Protein AF-A0A969J730-F1 (afdb_monomer)

Foldseek 3Di:
DPPPPDDPAALLPNVLPVLLVCVVVVDAAEAALQNHDHPDPVSSVVSVVVSVVSPHHYDHPVRVLCVVVVDCVPVVCNVVSLVCCLPPVVVSNVVSQCCCCPVVVHDGDDPPPPPPDDD

Radius of gyration: 18.22 Å; Cα contacts (8 Å, |Δi|>4): 116; chains: 1; bounding box: 42×43×39 Å

Mean predicted aligned error: 8.62 Å

Sequence (119 aa):
MVNPAKLNCWTEVCLTFPALQALDAGYEVYMVVDASGGTSQVAHDAAIQRMIQAGAVPVTWQQVLLEYQRDWAHKETYEPVMDLVKQHSGTYGIGAEYAHTMIHGQPPYHKKARELSLT

Secondary structure (DSSP, 8-state):
----SS---BIIIIIHHHHHHHHHTT---EEEGGG-B-SSHHHHHHHHHHHHHTTPEEE-HHHHHHHHH--TT-HHHHHHHHHHHHHHSTHHHHHHHHIIIIIS-PPP-----------

pLDDT: mean 82.04, std 16.52, range [33.06, 96.75]

Nearest PDB structures (foldseek):
  4wgf-assembly1_B  TM=9.259E-01  e=5.387E-05  Pseudomonas aeruginosa PAO1
  1yac-assembly1_A  TM=9.372E-01  e=8.675E-05  Escherichia coli
  2b34-assembly1_A  TM=9.384E-01  e=1.217E-02  Caenorhabditis elegans
  3r2j-assembly2_C  TM=9.150E-01  e=1.960E-02  Leishmania infantum
  3pl1-assembly1_A  TM=9.527E-01  e=1.039E-01  Mycobacterium tuberculosis H37Rv

Structure (mmCIF, N/CA/C/O backbone):
data_AF-A0A969J730-F1
#
_entry.id   AF-A0A969J730-F1
#
loop_
_atom_site.group_PDB
_atom_site.id
_atom_site.type_symbol
_atom_site.label_atom_id
_atom_site.label_alt_id
_atom_site.label_comp_id
_atom_site.label_asym_id
_atom_site.label_entity_id
_atom_site.label_seq_id
_atom_site.pdbx_PDB_ins_code
_a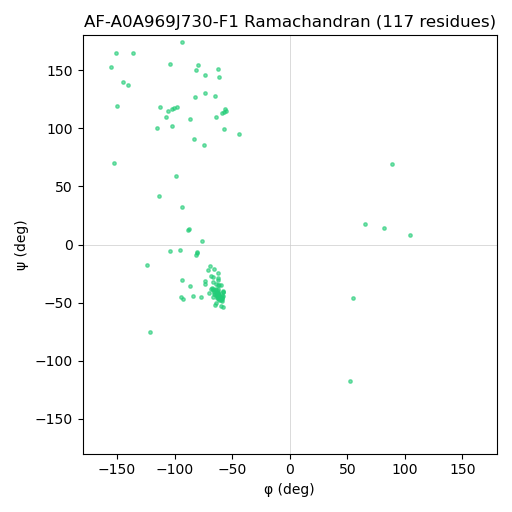tom_site.Cartn_x
_atom_site.Cartn_y
_atom_site.Cartn_z
_atom_site.occupancy
_atom_site.B_iso_or_equiv
_atom_site.auth_seq_id
_atom_site.auth_comp_id
_atom_site.auth_asym_id
_atom_site.auth_atom_id
_atom_site.pdbx_PDB_model_num
ATOM 1 N N . MET A 1 1 ? 6.002 15.070 10.600 1.00 33.06 1 MET A N 1
ATOM 2 C CA . MET A 1 1 ? 5.038 16.005 9.983 1.00 33.06 1 MET A CA 1
ATOM 3 C C . MET A 1 1 ? 4.259 15.227 8.938 1.00 33.06 1 MET A C 1
ATOM 5 O O . MET A 1 1 ? 4.810 14.940 7.886 1.00 33.06 1 MET A O 1
ATOM 9 N N . VAL A 1 2 ? 3.033 14.811 9.266 1.00 44.91 2 VAL A N 1
ATOM 10 C CA . VAL A 1 2 ? 2.080 14.260 8.287 1.00 44.91 2 VAL A CA 1
ATOM 11 C C . VAL A 1 2 ? 1.751 15.394 7.318 1.00 44.91 2 VAL A C 1
ATOM 13 O O . VAL A 1 2 ? 1.434 16.484 7.788 1.00 44.91 2 VAL A O 1
ATOM 16 N N . ASN A 1 3 ? 1.883 15.191 6.006 1.00 41.78 3 ASN A N 1
ATOM 17 C CA . ASN A 1 3 ? 1.442 16.174 5.014 1.00 41.78 3 ASN A CA 1
ATOM 18 C C . ASN A 1 3 ? -0.050 15.916 4.707 1.00 41.78 3 ASN A C 1
ATOM 20 O O . ASN A 1 3 ? -0.358 14.908 4.078 1.00 41.78 3 ASN A O 1
ATOM 24 N N . PRO A 1 4 ? -0.980 16.775 5.166 1.00 42.75 4 PRO A N 1
ATOM 25 C CA . PRO A 1 4 ? -2.417 16.493 5.206 1.00 42.75 4 PRO A CA 1
ATOM 26 C C . PRO A 1 4 ? -3.173 16.864 3.915 1.00 42.75 4 PRO A C 1
ATOM 28 O O . PRO A 1 4 ? -4.401 16.923 3.910 1.00 42.75 4 PRO A O 1
ATOM 31 N N . ALA A 1 5 ? -2.483 17.150 2.810 1.00 40.72 5 ALA A N 1
ATOM 32 C CA . ALA A 1 5 ? -3.129 17.624 1.592 1.00 40.72 5 ALA A CA 1
ATOM 33 C C . ALA A 1 5 ? -3.265 16.510 0.539 1.00 40.72 5 ALA A C 1
ATOM 35 O O . ALA A 1 5 ? -2.337 16.258 -0.225 1.00 40.72 5 ALA A O 1
ATOM 36 N N . LYS A 1 6 ? -4.488 15.968 0.436 1.00 49.12 6 LYS A N 1
ATOM 37 C CA . LYS A 1 6 ? -5.047 15.164 -0.675 1.00 49.12 6 LYS A CA 1
ATOM 38 C C . LYS A 1 6 ? -4.833 13.648 -0.629 1.00 49.12 6 LYS A C 1
ATOM 40 O O . LYS A 1 6 ? -4.249 13.074 -1.542 1.00 49.12 6 LYS A O 1
ATOM 45 N N . LEU A 1 7 ? -5.494 12.994 0.326 1.00 47.81 7 LEU A N 1
ATOM 46 C CA . LEU A 1 7 ? -6.215 11.763 0.002 1.00 47.81 7 LEU A CA 1
ATOM 47 C C . LEU A 1 7 ? -7.426 11.577 0.927 1.00 47.81 7 LEU A C 1
ATOM 49 O O . LEU A 1 7 ? -7.303 11.535 2.145 1.00 47.81 7 LEU A O 1
ATOM 53 N N . ASN A 1 8 ? -8.619 11.528 0.342 1.00 50.03 8 ASN A N 1
ATOM 54 C CA . ASN A 1 8 ? -9.879 11.826 1.032 1.00 50.03 8 ASN A CA 1
ATOM 55 C C . ASN A 1 8 ? -10.564 10.571 1.611 1.00 50.03 8 ASN A C 1
ATOM 57 O O . ASN A 1 8 ? -11.790 10.495 1.627 1.00 50.03 8 ASN A O 1
ATOM 61 N N . CYS A 1 9 ? -9.797 9.567 2.039 1.00 61.19 9 CYS A N 1
ATOM 62 C CA . CYS A 1 9 ? -10.341 8.333 2.602 1.00 61.19 9 CYS A CA 1
ATOM 63 C C . CYS A 1 9 ? -9.937 8.219 4.070 1.00 61.19 9 CYS A C 1
ATOM 65 O O . CYS A 1 9 ? -8.809 7.826 4.364 1.00 61.19 9 CYS A O 1
ATOM 67 N N . TRP A 1 10 ? -10.857 8.565 4.979 1.00 79.62 10 TRP A N 1
ATOM 68 C CA . TRP A 1 10 ? -10.675 8.331 6.412 1.00 79.62 10 TRP A CA 1
ATOM 69 C C . TRP A 1 10 ? -10.481 6.840 6.656 1.00 79.62 10 TRP A C 1
ATOM 71 O O . TRP A 1 10 ? -11.397 6.042 6.445 1.00 79.62 10 TRP A O 1
ATOM 81 N N . THR A 1 11 ? -9.280 6.467 7.086 1.00 83.56 11 THR A N 1
ATOM 82 C CA . THR A 1 11 ? -8.877 5.066 7.264 1.00 83.56 11 THR A CA 1
ATOM 83 C C . THR A 1 11 ? -9.811 4.341 8.236 1.00 83.56 11 THR A C 1
ATOM 85 O O . THR A 1 11 ? -10.258 3.227 7.978 1.00 83.56 11 THR A O 1
ATOM 88 N N . GLU A 1 12 ? -10.205 5.016 9.309 1.00 84.25 12 GLU A N 1
ATOM 89 C CA . GLU A 1 12 ? -11.106 4.530 10.353 1.00 84.25 12 GLU A CA 1
ATOM 90 C C . GLU A 1 12 ? -12.567 4.338 9.918 1.00 84.25 12 GLU A C 1
ATOM 92 O O . GLU A 1 12 ? -13.302 3.612 10.585 1.00 84.25 12 GLU A O 1
ATOM 97 N N . VAL A 1 13 ? -12.994 4.955 8.810 1.00 86.94 13 VAL A N 1
ATOM 98 C CA . VAL A 1 13 ? -14.386 4.909 8.328 1.00 86.94 13 VAL A CA 1
ATOM 99 C C . VAL A 1 13 ? -14.433 4.329 6.919 1.00 86.94 13 VAL A C 1
ATOM 101 O O . VAL A 1 13 ? -14.805 3.172 6.727 1.00 86.94 13 VAL A O 1
ATOM 104 N N . CYS A 1 14 ? -14.026 5.124 5.930 1.00 89.19 14 CYS A N 1
ATOM 105 C CA . CYS A 1 14 ? -14.193 4.827 4.512 1.00 89.19 14 CYS A CA 1
ATOM 106 C C . CYS A 1 14 ? -13.285 3.697 4.019 1.00 89.19 14 CYS A C 1
ATOM 108 O O . CYS A 1 14 ? -13.611 3.092 3.006 1.00 89.19 14 CYS A O 1
ATOM 110 N N . LEU A 1 15 ? -12.179 3.399 4.709 1.00 88.31 15 LEU A N 1
ATOM 111 C CA . LEU A 1 15 ? -11.340 2.240 4.387 1.00 88.31 15 LEU A CA 1
ATOM 112 C C . LEU A 1 15 ? -11.751 1.011 5.205 1.00 88.31 15 LEU A C 1
ATOM 114 O O . LEU A 1 15 ? -11.954 -0.064 4.648 1.00 88.31 15 LEU A O 1
ATOM 118 N N . THR A 1 16 ? -11.935 1.184 6.517 1.00 91.69 16 THR A N 1
ATOM 119 C CA . THR A 1 16 ? -12.226 0.074 7.437 1.00 91.69 16 THR A CA 1
ATOM 120 C C . THR A 1 16 ? -13.553 -0.613 7.136 1.00 91.69 16 THR A C 1
ATOM 122 O O . THR A 1 16 ? -13.615 -1.838 7.120 1.00 91.69 16 THR A O 1
ATOM 125 N N . PHE A 1 17 ? -14.633 0.136 6.903 1.00 92.44 17 PHE A N 1
ATOM 126 C CA . PHE A 1 17 ? -15.954 -0.470 6.717 1.00 92.44 17 PHE A CA 1
ATOM 127 C C . PHE A 1 17 ? -16.053 -1.347 5.461 1.00 92.44 17 PHE A C 1
ATOM 129 O O . PHE A 1 17 ? -16.433 -2.510 5.612 1.00 92.44 17 PHE A O 1
ATOM 136 N N . PRO A 1 18 ? -15.675 -0.876 4.254 1.00 93.00 18 PRO A N 1
ATOM 137 C CA . PRO A 1 18 ? -15.707 -1.740 3.079 1.00 93.00 18 PRO A CA 1
ATOM 138 C C . PRO A 1 18 ? -14.682 -2.876 3.159 1.00 93.00 18 PRO A C 1
ATOM 140 O O . PRO A 1 18 ? -14.981 -3.966 2.685 1.00 93.00 18 PRO A O 1
ATOM 143 N N . ALA A 1 19 ? -13.518 -2.674 3.790 1.00 93.25 19 ALA A N 1
ATOM 144 C CA . ALA A 1 19 ? -12.536 -3.744 3.979 1.00 93.25 19 ALA A CA 1
ATOM 145 C C . ALA A 1 19 ? -13.106 -4.901 4.813 1.00 93.25 19 ALA A C 1
ATOM 147 O O . ALA A 1 19 ? -13.006 -6.057 4.413 1.00 93.25 19 ALA A O 1
ATOM 148 N N . LEU A 1 20 ? -13.760 -4.598 5.938 1.00 94.38 20 LEU A N 1
ATOM 149 C CA . LEU A 1 20 ? -14.384 -5.621 6.781 1.00 94.38 20 LEU A CA 1
ATOM 150 C C . LEU A 1 20 ? -15.535 -6.338 6.064 1.00 94.38 20 LEU A C 1
ATOM 152 O O . LEU A 1 20 ? -15.661 -7.551 6.185 1.00 94.38 20 LEU A O 1
ATOM 156 N N . GLN A 1 21 ? -16.348 -5.610 5.295 1.00 95.38 21 GLN A N 1
ATOM 157 C CA . GLN A 1 21 ? -17.423 -6.215 4.502 1.00 95.38 21 GLN A CA 1
ATOM 158 C C . GLN A 1 21 ? -16.889 -7.110 3.378 1.00 95.38 21 GLN A C 1
ATOM 160 O O . GLN A 1 21 ? -17.451 -8.170 3.121 1.00 95.38 21 GLN A O 1
ATOM 165 N N . ALA A 1 22 ? -1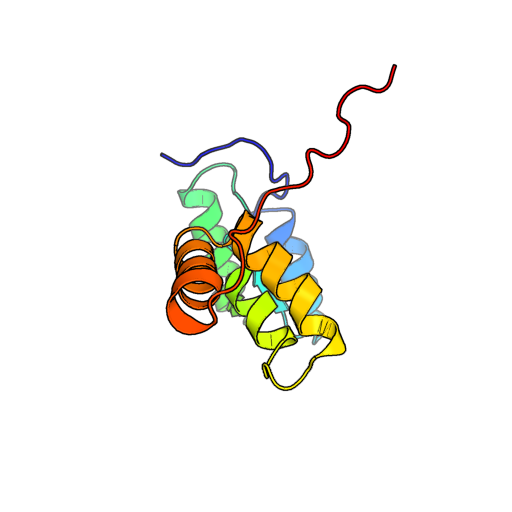5.805 -6.708 2.713 1.00 95.19 22 ALA A N 1
ATOM 166 C CA . ALA A 1 22 ? -15.172 -7.511 1.672 1.00 95.19 22 ALA A CA 1
ATOM 167 C C . ALA A 1 22 ? -14.562 -8.800 2.247 1.00 95.19 22 ALA A C 1
ATOM 169 O O . ALA A 1 22 ? -14.742 -9.864 1.657 1.00 95.19 22 ALA A O 1
ATOM 170 N N . LEU A 1 23 ? -13.921 -8.722 3.418 1.00 95.94 23 LEU A N 1
ATOM 171 C CA . LEU A 1 23 ? -13.427 -9.899 4.139 1.00 95.94 23 LEU A CA 1
ATOM 172 C C . LEU A 1 23 ? -14.567 -10.859 4.513 1.00 95.94 23 LEU A C 1
ATOM 174 O O . LEU A 1 23 ? -14.446 -12.060 4.287 1.00 95.94 23 LEU A O 1
ATOM 178 N N . ASP A 1 24 ? -15.688 -10.342 5.025 1.00 95.62 24 ASP A N 1
ATOM 179 C CA . ASP A 1 24 ? -16.871 -11.152 5.366 1.00 95.62 24 ASP A CA 1
ATOM 180 C C . ASP A 1 24 ? -17.498 -11.818 4.127 1.00 95.62 24 ASP A C 1
ATOM 182 O O . ASP A 1 24 ? -17.942 -12.963 4.169 1.00 95.62 24 ASP A O 1
ATOM 186 N N . ALA A 1 25 ? -17.446 -11.142 2.976 1.00 96.38 25 ALA A N 1
ATOM 187 C CA . ALA A 1 25 ? -17.853 -11.696 1.687 1.00 96.38 25 ALA A CA 1
ATOM 188 C C . ALA A 1 25 ? -16.832 -12.686 1.075 1.00 96.38 25 ALA A C 1
ATOM 190 O O . ALA A 1 25 ? -17.056 -13.180 -0.032 1.00 96.38 25 ALA A O 1
ATOM 191 N N . GLY A 1 26 ? -15.733 -12.994 1.773 1.00 95.25 26 GLY A N 1
ATOM 192 C CA . GLY A 1 26 ? -14.727 -13.974 1.354 1.00 95.25 26 GLY A CA 1
ATOM 193 C C . GLY A 1 26 ? -13.690 -13.452 0.357 1.00 95.25 26 GLY A C 1
ATOM 194 O O . GLY A 1 26 ? -12.988 -14.254 -0.257 1.00 95.25 26 GLY A O 1
ATOM 195 N N . TYR A 1 27 ? -13.585 -12.133 0.174 1.00 96.75 27 TYR A N 1
ATOM 196 C CA . TYR A 1 27 ? -12.527 -11.535 -0.637 1.00 96.75 27 TYR A CA 1
ATOM 197 C C . TYR A 1 27 ? -11.230 -11.402 0.154 1.00 96.75 27 TYR A C 1
ATOM 199 O O . TYR A 1 27 ? -11.220 -11.163 1.360 1.00 96.75 27 TYR A O 1
ATOM 207 N N . GLU A 1 28 ? -10.118 -11.473 -0.567 1.00 95.19 28 GLU A N 1
ATOM 208 C CA . GLU A 1 28 ? -8.816 -11.102 -0.035 1.00 95.19 28 GLU A CA 1
ATOM 209 C C . GLU A 1 28 ? -8.635 -9.583 -0.129 1.00 95.19 28 GLU A C 1
ATOM 211 O O . GLU A 1 28 ? -8.815 -8.986 -1.193 1.00 95.19 28 GLU A O 1
ATOM 216 N N . VAL A 1 29 ? -8.302 -8.946 0.994 1.00 95.56 29 VAL A N 1
ATOM 217 C CA . VAL A 1 29 ? -8.213 -7.486 1.078 1.00 95.56 29 VAL A CA 1
ATOM 218 C C . VAL A 1 29 ? -6.773 -7.051 1.300 1.00 95.56 29 VAL A C 1
ATOM 220 O O . VAL A 1 29 ? -6.178 -7.323 2.342 1.00 95.56 29 VAL A O 1
ATOM 223 N N . TYR A 1 30 ? -6.261 -6.292 0.334 1.00 94.25 30 TYR A N 1
ATOM 224 C CA . TYR A 1 30 ? -4.968 -5.621 0.392 1.00 94.25 30 TYR A CA 1
ATOM 225 C C . TYR A 1 30 ? -5.187 -4.122 0.603 1.00 94.25 30 TYR A C 1
ATOM 227 O O . TYR A 1 30 ? -5.757 -3.440 -0.250 1.00 94.25 30 TYR A O 1
ATOM 235 N N . MET A 1 31 ? -4.757 -3.598 1.751 1.00 91.88 31 MET A N 1
ATOM 236 C CA . MET A 1 31 ? -4.955 -2.191 2.114 1.00 91.88 31 MET A CA 1
ATOM 237 C C . MET A 1 31 ? -3.704 -1.363 1.815 1.00 91.88 31 MET A C 1
ATOM 239 O O . MET A 1 31 ? -2.643 -1.602 2.386 1.00 91.88 31 MET A O 1
ATOM 243 N N . VAL A 1 32 ? -3.837 -0.370 0.931 1.00 91.38 32 VAL A N 1
ATOM 244 C CA . VAL A 1 32 ? -2.737 0.515 0.519 1.00 91.38 32 VAL A CA 1
ATOM 245 C C . VAL A 1 32 ? -2.570 1.644 1.538 1.00 91.38 32 VAL A C 1
ATOM 247 O O . VAL A 1 32 ? -3.230 2.681 1.456 1.00 91.38 32 VAL A O 1
ATOM 250 N N . VAL A 1 33 ? -1.724 1.419 2.543 1.00 90.69 33 VAL A N 1
ATOM 251 C CA . VAL A 1 33 ? -1.679 2.253 3.758 1.00 90.69 33 VAL A CA 1
ATOM 252 C C . VAL A 1 33 ? -1.048 3.626 3.531 1.00 90.69 33 VAL A C 1
ATOM 254 O O . VAL A 1 33 ? -1.462 4.603 4.145 1.00 90.69 33 VAL A O 1
ATOM 257 N N . A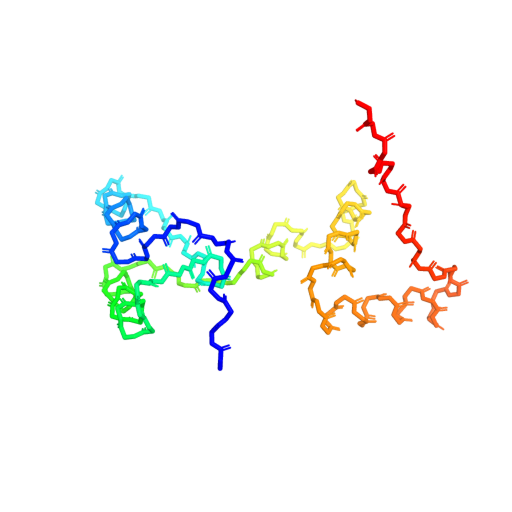SP A 1 34 ? -0.087 3.725 2.614 1.00 88.56 34 ASP A N 1
ATOM 258 C CA . ASP A 1 34 ? 0.582 4.975 2.231 1.00 88.56 34 ASP A CA 1
ATOM 259 C C . ASP A 1 34 ? -0.234 5.818 1.237 1.00 88.56 34 ASP A C 1
ATOM 261 O O . ASP A 1 34 ? 0.091 6.976 0.972 1.00 88.56 34 ASP A O 1
ATOM 265 N N . ALA A 1 35 ? -1.333 5.252 0.743 1.00 87.94 35 ALA A N 1
ATOM 266 C CA . ALA A 1 35 ? -2.375 5.932 -0.002 1.00 87.94 35 ALA A CA 1
ATOM 267 C C . ALA A 1 35 ? -3.679 5.944 0.809 1.00 87.94 35 ALA A C 1
ATOM 269 O O . ALA A 1 35 ? -4.753 5.686 0.272 1.00 87.94 35 ALA A O 1
ATOM 270 N N . SER A 1 36 ? -3.623 6.200 2.116 1.00 85.50 36 SER A N 1
ATOM 271 C CA . SER A 1 36 ? -4.796 6.448 2.965 1.00 85.50 36 SER A CA 1
ATOM 272 C C . SER A 1 36 ? -4.399 7.268 4.192 1.00 85.50 36 SER A C 1
ATOM 274 O O . SER A 1 36 ? -3.251 7.230 4.620 1.00 85.50 36 SER A O 1
ATOM 276 N N . GLY A 1 37 ? -5.333 8.040 4.756 1.00 85.62 37 GLY A N 1
ATOM 277 C CA . GLY A 1 37 ? -5.053 8.902 5.907 1.00 85.62 37 GLY A CA 1
ATOM 278 C C . GLY A 1 37 ? -6.233 8.989 6.866 1.00 85.62 37 GLY A C 1
ATOM 279 O O . GLY A 1 37 ? -7.384 9.048 6.445 1.00 85.62 37 GLY A O 1
ATOM 280 N N . GLY A 1 38 ? -5.961 8.975 8.169 1.00 84.88 38 GLY A N 1
ATOM 281 C CA . GLY A 1 38 ? -6.994 9.139 9.193 1.00 84.88 38 GLY A CA 1
ATOM 282 C C . GLY A 1 38 ? -7.173 10.585 9.650 1.00 84.88 38 GLY A C 1
ATOM 283 O O . GLY A 1 38 ? -6.393 11.470 9.293 1.00 84.88 38 GLY A O 1
ATOM 284 N N . THR A 1 39 ? -8.178 10.826 10.495 1.00 87.06 39 THR A N 1
ATOM 285 C CA . THR A 1 39 ? -8.368 12.127 11.174 1.00 87.06 39 THR A CA 1
ATOM 286 C C . THR A 1 39 ? -7.201 12.490 12.099 1.00 87.06 39 THR A C 1
ATOM 288 O O . THR A 1 39 ? -6.949 13.662 12.372 1.00 87.06 39 THR A O 1
ATOM 291 N N . SER A 1 40 ? -6.467 11.483 12.569 1.00 88.12 40 SER A N 1
ATOM 292 C CA . SER A 1 40 ? -5.206 11.606 13.296 1.00 88.12 40 SER A CA 1
ATOM 293 C C . SER A 1 40 ? -4.336 10.374 13.036 1.00 88.12 40 SER A C 1
ATOM 295 O O . SER A 1 40 ? -4.840 9.346 12.582 1.00 88.12 40 SER A O 1
ATOM 297 N N . GLN A 1 41 ? -3.042 10.448 13.368 1.00 88.25 41 GLN A N 1
ATOM 298 C CA . GLN A 1 41 ? -2.146 9.289 13.266 1.00 88.25 41 GLN A CA 1
ATOM 299 C C . GLN A 1 41 ? -2.643 8.122 14.130 1.00 88.25 41 GLN A C 1
ATOM 301 O O . GLN A 1 41 ? -2.712 6.996 13.663 1.00 88.25 41 GLN A O 1
ATOM 306 N N . VAL A 1 42 ? -3.087 8.410 15.358 1.00 92.75 42 VAL A N 1
ATOM 307 C CA . VAL A 1 42 ? -3.617 7.389 16.274 1.00 92.75 42 VAL A CA 1
ATOM 308 C C . VAL A 1 42 ? -4.872 6.725 15.701 1.00 92.75 42 VAL A C 1
ATOM 310 O O . VAL A 1 42 ? -5.006 5.507 15.785 1.00 92.75 42 VAL A O 1
ATOM 313 N N . ALA A 1 43 ? -5.778 7.502 15.094 1.00 89.06 43 ALA A N 1
ATOM 314 C CA . ALA A 1 43 ? -6.980 6.960 14.459 1.00 89.06 43 ALA A CA 1
ATOM 315 C C . ALA A 1 43 ? -6.642 6.085 13.240 1.00 89.06 43 ALA A C 1
ATOM 317 O O . ALA A 1 43 ? -7.203 5.000 13.097 1.00 89.06 43 ALA A O 1
ATOM 318 N N . HIS A 1 44 ? -5.695 6.527 12.405 1.00 91.44 44 HIS A N 1
ATOM 319 C CA . HIS A 1 44 ? -5.194 5.752 11.271 1.00 91.44 44 HIS A CA 1
ATOM 320 C C . HIS A 1 44 ? -4.578 4.426 11.735 1.00 91.44 44 HIS A C 1
ATOM 322 O O . HIS A 1 44 ? -5.008 3.364 11.293 1.00 91.44 44 HIS A O 1
ATOM 328 N N . ASP A 1 45 ? -3.644 4.470 12.685 1.00 92.88 45 ASP A N 1
ATOM 329 C CA . ASP A 1 45 ? -2.933 3.286 13.170 1.00 92.88 45 ASP A CA 1
ATOM 330 C C . ASP A 1 45 ? -3.894 2.284 13.820 1.00 92.88 45 ASP A C 1
ATOM 332 O O . ASP A 1 45 ? -3.843 1.090 13.526 1.00 92.88 45 ASP A O 1
ATOM 336 N N . ALA A 1 46 ? -4.823 2.760 14.656 1.00 94.19 46 ALA A N 1
ATOM 337 C CA . ALA A 1 46 ? -5.829 1.907 15.286 1.00 94.19 46 ALA A CA 1
ATOM 338 C C . ALA A 1 46 ? -6.747 1.230 14.251 1.00 94.19 46 ALA A C 1
ATOM 340 O O . ALA A 1 46 ? -7.089 0.054 14.399 1.00 94.19 46 ALA A O 1
ATOM 341 N N . ALA A 1 47 ? -7.119 1.945 13.187 1.00 93.19 47 ALA A N 1
ATOM 342 C CA . ALA A 1 47 ? -7.919 1.404 12.094 1.00 93.19 47 ALA A CA 1
ATOM 343 C C . ALA A 1 47 ? -7.167 0.328 11.298 1.00 93.19 47 ALA A C 1
ATOM 345 O O . ALA A 1 47 ? -7.719 -0.745 11.047 1.00 93.19 47 ALA A O 1
ATOM 346 N N . ILE A 1 48 ? -5.894 0.574 10.965 1.00 94.12 48 ILE A N 1
ATOM 347 C CA . ILE A 1 48 ? -5.031 -0.417 10.311 1.00 94.12 48 ILE A CA 1
ATOM 348 C C . ILE A 1 48 ? -4.913 -1.674 11.177 1.00 94.12 48 ILE A C 1
ATOM 350 O O . ILE A 1 48 ? -5.159 -2.774 10.689 1.00 94.12 48 ILE A O 1
ATOM 354 N N . GLN A 1 49 ? -4.621 -1.531 12.474 1.00 96.06 49 GLN A N 1
ATOM 355 C CA . GLN A 1 49 ? -4.512 -2.672 13.392 1.00 96.06 49 GLN A CA 1
ATOM 356 C C . GLN A 1 49 ? -5.800 -3.501 13.450 1.00 96.06 49 GLN A C 1
ATOM 358 O O . GLN A 1 49 ? -5.747 -4.730 13.431 1.00 96.06 49 GLN A O 1
ATOM 363 N N . ARG A 1 50 ? -6.966 -2.847 13.461 1.00 95.06 50 ARG A N 1
ATOM 364 C CA . ARG A 1 50 ? -8.264 -3.532 13.421 1.00 95.06 50 ARG A CA 1
ATOM 365 C C . ARG A 1 50 ? -8.449 -4.348 12.139 1.00 95.06 50 ARG A C 1
ATOM 367 O O . ARG A 1 50 ? -8.934 -5.473 12.207 1.00 95.06 50 ARG A O 1
ATOM 374 N N . MET A 1 51 ? -8.081 -3.800 10.982 1.00 94.06 51 MET A N 1
ATOM 375 C CA . MET A 1 51 ? -8.181 -4.519 9.708 1.00 94.06 51 MET A CA 1
ATOM 376 C C . MET A 1 51 ? -7.197 -5.694 9.629 1.00 94.06 51 MET A C 1
ATOM 378 O O . MET A 1 51 ? -7.580 -6.760 9.152 1.00 94.06 51 MET A O 1
ATOM 382 N N . ILE A 1 52 ? -5.978 -5.547 10.164 1.00 96.25 52 ILE A N 1
ATOM 383 C CA . ILE A 1 52 ? -5.004 -6.650 10.274 1.00 96.25 52 ILE A CA 1
ATOM 384 C C . ILE A 1 52 ? -5.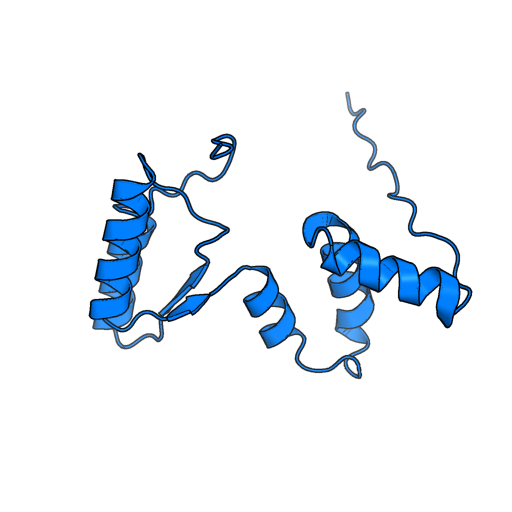589 -7.799 11.101 1.00 96.25 52 ILE A C 1
ATOM 386 O O . ILE A 1 52 ? -5.522 -8.953 10.690 1.00 96.25 52 ILE A O 1
ATOM 390 N N . GLN A 1 53 ? -6.205 -7.494 12.247 1.00 95.31 53 GLN A N 1
ATOM 391 C CA . GLN A 1 53 ? -6.836 -8.505 13.106 1.00 95.31 53 GLN A CA 1
ATOM 392 C C . GLN A 1 53 ? -7.992 -9.240 12.414 1.00 95.31 53 GLN A C 1
ATOM 394 O O . GLN A 1 53 ? -8.250 -10.398 12.729 1.00 95.31 53 GLN A O 1
ATOM 399 N N . ALA A 1 54 ? -8.669 -8.585 11.469 1.00 94.75 54 ALA A N 1
ATOM 400 C CA . ALA A 1 54 ? -9.711 -9.195 10.650 1.00 94.75 54 ALA A CA 1
ATOM 401 C C . ALA A 1 54 ? -9.162 -10.012 9.461 1.00 94.75 54 ALA A C 1
ATOM 403 O O . ALA A 1 54 ? -9.934 -10.713 8.813 1.00 94.75 54 ALA A O 1
ATOM 404 N N . GLY A 1 55 ? -7.854 -9.944 9.181 1.00 94.25 55 GLY A N 1
ATOM 405 C CA . GLY A 1 55 ? -7.191 -10.699 8.114 1.00 94.25 55 GLY A CA 1
ATOM 406 C C . GLY A 1 55 ? -6.826 -9.895 6.862 1.00 94.25 55 GLY A C 1
ATOM 407 O O . GLY A 1 55 ? -6.395 -10.492 5.880 1.00 94.25 55 GLY A O 1
ATOM 408 N N . ALA A 1 56 ? -6.965 -8.564 6.865 1.00 95.50 56 ALA A N 1
ATOM 409 C CA . ALA A 1 56 ? -6.487 -7.734 5.755 1.00 95.50 56 ALA A CA 1
ATOM 410 C C . ALA A 1 56 ? -4.954 -7.611 5.756 1.00 95.50 56 ALA A C 1
ATOM 412 O O . ALA A 1 56 ? -4.323 -7.507 6.812 1.00 95.50 56 ALA A O 1
ATOM 413 N N . VAL A 1 57 ? -4.358 -7.529 4.565 1.00 95.81 57 VAL A N 1
ATOM 414 C CA . VAL A 1 57 ? -2.905 -7.424 4.376 1.00 95.81 57 VAL A CA 1
ATOM 415 C C . VAL A 1 57 ? -2.509 -5.967 4.102 1.00 95.81 57 VAL A C 1
ATOM 417 O O . VAL A 1 57 ? -2.938 -5.400 3.093 1.00 95.81 57 VAL A O 1
ATOM 420 N N . PRO A 1 58 ? -1.700 -5.321 4.964 1.00 93.69 58 PRO A N 1
ATOM 421 C CA . PRO A 1 58 ? -1.191 -3.980 4.698 1.00 93.69 58 PRO A CA 1
ATOM 422 C C . PRO A 1 58 ? -0.103 -4.008 3.625 1.00 93.69 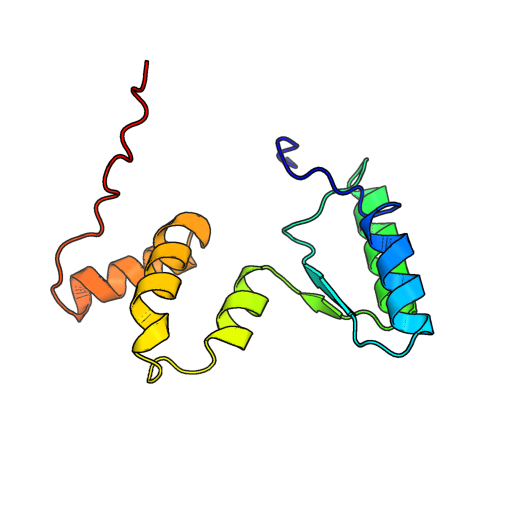58 PRO A C 1
ATOM 424 O O . PRO A 1 58 ? 0.861 -4.763 3.729 1.00 93.69 58 PRO A O 1
ATOM 427 N N . VAL A 1 59 ? -0.236 -3.139 2.625 1.00 95.00 59 VAL A N 1
ATOM 428 C CA . VAL A 1 59 ? 0.718 -2.968 1.523 1.00 95.00 59 VAL A CA 1
ATOM 429 C C . VAL A 1 59 ? 0.961 -1.488 1.236 1.00 95.00 59 VAL A C 1
ATOM 431 O O . VAL A 1 59 ? 0.211 -0.617 1.676 1.00 95.00 59 VAL A O 1
ATOM 434 N N . THR A 1 60 ? 2.018 -1.197 0.482 1.00 92.69 60 THR A N 1
ATOM 435 C CA . THR A 1 60 ? 2.313 0.147 -0.042 1.00 92.69 60 THR A CA 1
ATOM 436 C C . THR A 1 60 ? 1.976 0.229 -1.526 1.00 92.69 60 THR A C 1
ATOM 438 O O . THR A 1 60 ? 1.999 -0.791 -2.220 1.00 92.69 60 THR A O 1
ATOM 441 N N . TRP A 1 61 ? 1.699 1.424 -2.052 1.00 91.31 61 TRP A N 1
ATOM 442 C CA . TRP A 1 61 ? 1.368 1.580 -3.475 1.00 91.31 61 TRP A CA 1
ATOM 443 C C . TRP A 1 61 ? 2.518 1.098 -4.371 1.00 91.31 61 TRP A C 1
ATOM 445 O O . TRP A 1 61 ? 2.285 0.505 -5.425 1.00 91.31 61 TRP A O 1
ATOM 455 N N . GLN A 1 62 ? 3.764 1.301 -3.923 1.00 89.62 62 GLN A N 1
ATOM 456 C CA . GLN A 1 62 ? 4.957 0.850 -4.632 1.00 89.62 62 GLN A CA 1
ATOM 457 C C . GLN A 1 62 ? 5.029 -0.677 -4.695 1.00 89.62 62 GLN A C 1
ATOM 459 O O . GLN A 1 62 ? 5.368 -1.232 -5.739 1.00 89.62 62 GLN A O 1
ATOM 464 N N . GLN A 1 63 ? 4.713 -1.358 -3.592 1.00 90.69 63 GLN A N 1
ATOM 465 C CA . GLN A 1 63 ? 4.673 -2.815 -3.558 1.00 90.69 63 GLN A CA 1
ATOM 466 C C . GLN A 1 63 ? 3.605 -3.348 -4.516 1.00 90.69 63 GLN A C 1
ATOM 468 O O . GLN A 1 63 ? 3.914 -4.205 -5.337 1.00 90.69 63 GLN A O 1
ATOM 473 N N . VAL A 1 64 ? 2.398 -2.775 -4.494 1.00 92.12 64 VAL A N 1
ATOM 474 C CA . VAL A 1 64 ? 1.309 -3.154 -5.410 1.00 92.12 64 VAL A CA 1
ATOM 475 C C . VAL A 1 64 ? 1.723 -2.980 -6.875 1.00 92.12 64 VAL A C 1
ATOM 477 O O . VAL A 1 64 ? 1.502 -3.872 -7.691 1.00 92.12 64 VAL A O 1
ATOM 480 N N . LEU A 1 65 ? 2.375 -1.864 -7.220 1.00 91.62 65 LEU A N 1
ATOM 481 C CA . LEU A 1 65 ? 2.874 -1.630 -8.579 1.00 91.62 65 LEU A CA 1
ATOM 482 C C . LEU A 1 65 ? 3.856 -2.725 -9.027 1.00 91.62 65 LEU A C 1
ATOM 484 O O . LEU A 1 65 ? 3.767 -3.224 -10.149 1.00 91.62 65 LEU A O 1
ATOM 488 N N . LEU A 1 66 ? 4.791 -3.103 -8.155 1.00 89.88 66 LEU A N 1
ATOM 489 C CA . LEU A 1 66 ? 5.806 -4.109 -8.465 1.00 89.88 66 LEU A CA 1
ATOM 490 C C . LEU A 1 66 ? 5.229 -5.532 -8.496 1.00 89.88 66 LEU A C 1
ATOM 492 O O . LEU A 1 66 ? 5.650 -6.335 -9.326 1.00 89.88 66 LEU A O 1
ATOM 496 N N . GLU A 1 67 ? 4.233 -5.832 -7.661 1.00 91.56 67 GLU A N 1
ATOM 497 C CA . GLU A 1 67 ? 3.486 -7.095 -7.696 1.00 91.56 67 GLU A CA 1
ATOM 498 C C . GLU A 1 67 ? 2.645 -7.257 -8.967 1.00 91.56 67 GLU A C 1
ATOM 500 O O . GLU A 1 67 ? 2.424 -8.391 -9.404 1.00 91.56 67 GLU A O 1
ATOM 505 N N . TYR A 1 68 ? 2.207 -6.151 -9.580 1.00 89.31 68 TYR A N 1
ATOM 506 C CA . TYR A 1 68 ? 1.580 -6.168 -10.902 1.00 89.31 68 TYR A CA 1
ATOM 507 C C . TYR A 1 68 ? 2.597 -6.320 -12.031 1.00 89.31 68 TYR A C 1
ATOM 509 O O . TYR A 1 68 ? 2.377 -7.133 -12.927 1.00 89.31 68 TYR A O 1
ATOM 517 N N . GLN A 1 69 ? 3.712 -5.580 -11.997 1.00 88.75 69 GLN A N 1
ATOM 518 C CA . GLN A 1 69 ? 4.736 -5.686 -13.040 1.00 88.75 69 GLN A CA 1
ATOM 519 C C . GLN A 1 69 ? 5.364 -7.090 -13.070 1.00 88.75 69 GLN A C 1
ATOM 521 O O . GLN A 1 69 ? 5.510 -7.655 -14.156 1.00 88.75 69 GLN A O 1
ATOM 526 N N . ARG A 1 70 ? 5.691 -7.652 -11.892 1.00 88.06 70 ARG A N 1
ATOM 527 C CA . ARG A 1 70 ? 6.361 -8.946 -11.603 1.00 88.06 70 ARG A CA 1
ATOM 528 C C . ARG A 1 70 ? 7.717 -9.187 -12.261 1.00 88.06 70 ARG A C 1
ATOM 530 O O . ARG A 1 70 ? 8.634 -9.652 -11.593 1.00 88.06 70 ARG A O 1
ATOM 537 N N . ASP A 1 71 ? 7.837 -8.904 -13.550 1.00 88.44 71 ASP A N 1
ATOM 538 C CA . ASP A 1 71 ? 9.004 -9.156 -14.379 1.00 88.44 71 ASP A CA 1
ATOM 539 C C . ASP A 1 71 ? 9.238 -7.985 -15.349 1.00 88.44 71 ASP A C 1
ATOM 541 O O . ASP A 1 71 ? 8.317 -7.452 -15.970 1.00 88.44 71 ASP A O 1
ATOM 545 N N . TRP A 1 72 ? 10.498 -7.589 -15.504 1.00 82.94 72 TRP A N 1
ATOM 546 C CA . TRP A 1 72 ? 10.935 -6.558 -16.446 1.00 82.94 72 TRP A CA 1
ATOM 547 C C . TRP A 1 72 ? 11.080 -7.082 -17.881 1.00 82.94 72 TRP A C 1
ATOM 549 O O . TRP A 1 72 ? 11.269 -6.293 -18.806 1.00 82.94 72 TRP A O 1
ATOM 559 N N . ALA A 1 73 ? 10.939 -8.394 -18.090 1.00 85.25 73 ALA A N 1
ATOM 560 C CA . ALA A 1 73 ? 10.754 -8.987 -19.410 1.00 85.25 73 ALA A CA 1
ATOM 561 C C . ALA A 1 73 ? 9.411 -8.584 -20.055 1.00 85.25 73 ALA A C 1
ATOM 563 O O . ALA A 1 73 ? 9.289 -8.628 -21.282 1.00 85.25 73 ALA A O 1
ATOM 564 N N . HIS A 1 74 ? 8.420 -8.146 -19.266 1.00 85.50 74 HIS A N 1
ATOM 565 C CA . HIS A 1 74 ? 7.144 -7.629 -19.764 1.00 85.50 74 HIS A CA 1
ATOM 566 C C . HIS A 1 74 ? 7.308 -6.220 -20.350 1.00 85.50 74 HIS A C 1
ATOM 568 O O . HIS A 1 74 ? 7.105 -5.204 -19.683 1.00 85.50 74 HIS A O 1
ATOM 574 N N . LYS A 1 75 ? 7.688 -6.166 -21.629 1.00 86.19 75 LYS A N 1
ATOM 575 C CA . LYS A 1 75 ? 7.989 -4.911 -22.336 1.00 86.19 75 LYS A CA 1
ATOM 576 C C . LYS A 1 75 ? 6.767 -4.026 -22.574 1.00 86.19 75 LYS A C 1
ATOM 578 O O . LYS A 1 75 ? 6.920 -2.815 -22.643 1.00 86.19 75 LYS A O 1
ATOM 583 N N . GLU A 1 76 ? 5.574 -4.612 -22.667 1.00 87.06 76 GLU A N 1
ATOM 584 C CA . GLU A 1 76 ? 4.325 -3.877 -22.920 1.00 87.06 76 GLU A CA 1
ATOM 585 C C . GLU A 1 76 ? 3.995 -2.878 -21.802 1.00 87.06 76 GLU A C 1
ATOM 587 O O . GLU A 1 76 ? 3.491 -1.790 -22.066 1.00 87.06 76 GLU A O 1
ATOM 592 N N . THR A 1 77 ? 4.318 -3.222 -20.553 1.00 87.00 77 THR A N 1
ATOM 593 C CA . THR A 1 77 ? 4.060 -2.385 -19.372 1.00 87.00 77 THR A CA 1
ATOM 594 C C . THR A 1 77 ? 5.314 -1.689 -18.848 1.00 87.00 77 THR A C 1
ATOM 596 O O . THR A 1 77 ? 5.212 -0.841 -17.964 1.00 87.00 77 THR A O 1
ATOM 599 N N . TYR A 1 78 ? 6.488 -1.995 -19.410 1.00 84.69 78 TYR A N 1
ATOM 600 C CA . TYR A 1 78 ? 7.777 -1.483 -18.948 1.00 84.69 78 TYR A CA 1
ATOM 601 C C . TYR A 1 78 ? 7.842 0.048 -18.962 1.00 84.69 78 TYR A C 1
ATOM 603 O O . TYR A 1 78 ? 8.138 0.657 -17.936 1.00 84.69 78 TYR A O 1
ATOM 611 N N . GLU A 1 79 ? 7.546 0.673 -20.106 1.00 84.31 79 GLU A N 1
ATOM 612 C CA . GLU A 1 79 ? 7.624 2.133 -20.246 1.00 84.31 79 GLU A CA 1
ATOM 613 C C . GLU A 1 79 ? 6.612 2.855 -19.335 1.00 84.31 79 GLU A C 1
ATOM 615 O O . GLU A 1 79 ? 7.047 3.688 -18.534 1.00 84.31 79 GLU A O 1
ATOM 620 N N . PRO A 1 80 ? 5.305 2.501 -19.329 1.00 86.38 80 PRO A N 1
ATOM 621 C CA . PRO A 1 80 ? 4.342 3.124 -18.420 1.00 86.38 80 PRO A CA 1
ATOM 622 C C . PRO A 1 80 ? 4.698 2.983 -16.934 1.00 86.38 80 PRO A C 1
ATOM 624 O O . PRO A 1 80 ? 4.519 3.924 -16.159 1.00 86.38 80 PRO A O 1
ATOM 627 N N . VAL A 1 81 ? 5.207 1.818 -16.514 1.00 87.75 81 VAL A N 1
ATOM 628 C CA . VAL A 1 81 ? 5.595 1.578 -15.116 1.00 87.75 81 VAL A CA 1
ATOM 629 C C . VAL A 1 81 ? 6.840 2.380 -14.750 1.00 87.75 81 VAL A C 1
ATOM 631 O O . VAL A 1 81 ? 6.881 2.982 -13.676 1.00 87.75 81 VAL A O 1
ATOM 634 N N . MET A 1 82 ? 7.833 2.452 -15.637 1.00 86.88 82 MET A N 1
ATOM 635 C CA . MET A 1 82 ? 9.036 3.256 -15.413 1.00 86.88 82 MET A CA 1
ATOM 636 C C . MET A 1 82 ? 8.723 4.749 -15.324 1.00 86.88 82 MET A C 1
ATOM 638 O O . MET A 1 82 ? 9.279 5.437 -14.465 1.00 86.88 82 MET A O 1
ATOM 642 N N . ASP A 1 83 ? 7.789 5.246 -16.131 1.00 87.62 83 ASP A N 1
ATOM 643 C CA . ASP A 1 83 ? 7.338 6.636 -16.061 1.00 87.62 83 ASP A CA 1
ATOM 644 C C . ASP A 1 83 ? 6.662 6.962 -14.723 1.00 87.62 83 ASP A C 1
ATOM 646 O O . ASP A 1 83 ? 6.927 8.020 -14.141 1.00 87.62 83 ASP A O 1
ATOM 650 N N . LEU A 1 84 ? 5.825 6.057 -14.202 1.00 87.31 84 LEU A N 1
ATOM 651 C CA . LEU A 1 84 ? 5.228 6.194 -12.868 1.00 87.31 84 LEU A CA 1
ATOM 652 C C . LEU A 1 84 ? 6.300 6.180 -11.776 1.00 87.31 84 LEU A C 1
ATOM 654 O O . LEU A 1 84 ? 6.280 7.025 -10.876 1.00 87.31 84 LEU A O 1
ATOM 658 N N . VAL A 1 85 ? 7.260 5.258 -11.885 1.00 88.31 85 VAL A N 1
ATOM 659 C CA . VAL A 1 85 ? 8.336 5.093 -10.906 1.00 88.31 85 VAL A CA 1
ATOM 660 C C . VAL A 1 85 ? 9.198 6.347 -10.800 1.00 88.31 85 VAL A C 1
ATOM 662 O O . VAL A 1 85 ? 9.437 6.863 -9.706 1.00 88.31 85 VAL A O 1
ATOM 665 N N . LYS A 1 86 ? 9.617 6.891 -11.943 1.00 84.94 86 LYS A N 1
ATOM 666 C CA . LYS A 1 86 ? 10.427 8.113 -12.005 1.00 84.94 86 LYS A CA 1
ATOM 667 C C . LYS A 1 86 ? 9.693 9.329 -11.436 1.00 84.94 86 LYS A C 1
ATOM 669 O O . LYS A 1 86 ? 10.331 10.222 -10.886 1.00 84.94 86 LYS A O 1
ATOM 674 N N . GLN A 1 87 ? 8.365 9.376 -11.547 1.00 85.75 87 GLN A N 1
ATOM 675 C CA . GLN A 1 87 ? 7.563 10.517 -11.097 1.00 85.75 87 GLN A CA 1
ATOM 676 C C . GLN A 1 87 ? 7.166 10.461 -9.622 1.00 85.75 87 GLN A C 1
ATOM 678 O O . GLN A 1 87 ? 7.082 11.511 -8.982 1.00 85.75 87 GLN A O 1
ATOM 683 N N . HIS A 1 88 ? 6.887 9.270 -9.091 1.00 86.81 88 HIS A N 1
ATOM 684 C CA . HIS A 1 88 ? 6.188 9.133 -7.812 1.00 86.81 88 HIS A CA 1
ATOM 685 C C . HIS A 1 88 ? 6.940 8.303 -6.767 1.00 86.81 88 HIS A C 1
ATOM 687 O O . HIS A 1 88 ? 6.668 8.460 -5.579 1.00 86.81 88 HIS A O 1
ATOM 693 N N . SER A 1 89 ? 7.933 7.494 -7.152 1.00 85.81 89 SER A N 1
ATOM 694 C CA . SER A 1 89 ? 8.609 6.555 -6.237 1.00 85.81 89 SER A CA 1
ATOM 695 C C . SER A 1 89 ? 9.797 7.132 -5.465 1.00 85.81 89 SER A C 1
ATOM 697 O O . SER A 1 89 ? 10.585 6.376 -4.895 1.00 85.81 89 SER A O 1
ATOM 699 N N . GLY A 1 90 ? 9.974 8.456 -5.452 1.00 86.56 90 GLY A N 1
ATOM 700 C CA . GLY A 1 90 ? 11.030 9.125 -4.687 1.00 86.56 90 GLY A CA 1
ATOM 701 C C . GLY A 1 90 ? 12.425 8.554 -4.971 1.00 86.56 90 GLY A C 1
ATOM 702 O O . GLY A 1 90 ? 12.907 8.602 -6.102 1.00 86.56 90 GLY A O 1
ATOM 703 N N . THR A 1 91 ? 13.076 7.992 -3.949 1.00 84.88 91 THR A N 1
ATOM 704 C CA . THR A 1 91 ? 14.427 7.408 -4.055 1.00 84.88 91 THR A CA 1
ATOM 705 C C . THR A 1 91 ? 14.508 6.240 -5.033 1.00 84.88 91 THR A C 1
ATOM 707 O O . THR A 1 91 ? 15.512 6.105 -5.731 1.00 84.88 91 THR A O 1
ATOM 710 N N . TYR A 1 92 ? 13.456 5.426 -5.138 1.00 83.25 92 TYR A N 1
ATOM 711 C CA . TYR A 1 92 ? 13.407 4.331 -6.105 1.00 83.25 92 TYR A CA 1
ATOM 712 C C . TYR A 1 92 ? 13.370 4.867 -7.546 1.00 83.25 92 TYR A C 1
ATOM 714 O O . TYR A 1 92 ? 14.086 4.368 -8.412 1.00 83.25 92 TYR A O 1
ATOM 722 N N . GLY A 1 93 ? 12.638 5.964 -7.775 1.00 83.12 93 GLY A N 1
ATOM 723 C CA . GLY A 1 93 ? 12.632 6.685 -9.051 1.00 83.12 93 GLY A CA 1
ATOM 724 C C . GLY A 1 93 ? 13.998 7.271 -9.418 1.00 83.12 93 GLY A C 1
ATOM 725 O O . GLY A 1 93 ? 14.426 7.161 -10.564 1.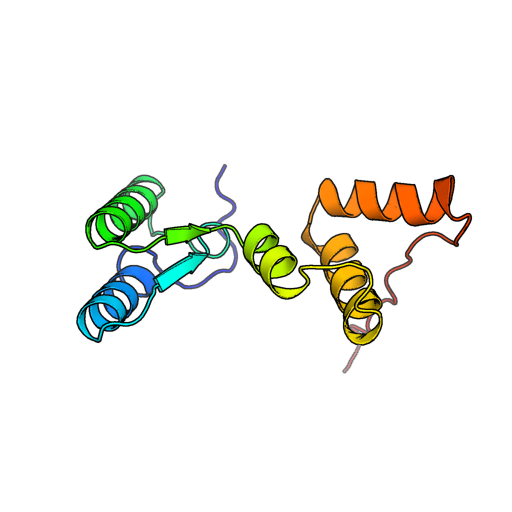00 83.12 93 GLY A O 1
ATOM 726 N N . ILE A 1 94 ? 14.727 7.818 -8.437 1.00 86.25 94 ILE A N 1
ATOM 727 C CA . ILE A 1 94 ? 16.103 8.314 -8.631 1.00 86.25 94 ILE A CA 1
ATOM 728 C C . ILE A 1 94 ? 17.047 7.169 -9.019 1.00 86.25 94 ILE A C 1
ATOM 730 O O . ILE A 1 94 ? 17.867 7.331 -9.919 1.00 86.25 94 ILE A O 1
ATOM 734 N N . GLY A 1 95 ? 16.925 6.006 -8.373 1.00 84.25 95 GLY A N 1
ATOM 735 C CA . GLY A 1 95 ? 17.711 4.820 -8.721 1.00 84.25 95 GLY A CA 1
ATOM 736 C C . GLY A 1 95 ? 17.435 4.325 -10.144 1.00 84.25 95 GLY A C 1
ATOM 737 O O . GLY A 1 95 ? 18.373 4.026 -10.885 1.00 84.25 95 GLY A O 1
ATOM 738 N N . ALA A 1 96 ? 16.163 4.299 -10.551 1.00 85.06 96 ALA A N 1
ATOM 739 C CA . ALA A 1 96 ? 15.768 3.942 -11.914 1.00 85.06 96 ALA A CA 1
ATOM 740 C C . ALA A 1 96 ? 16.329 4.932 -12.950 1.00 85.06 96 ALA A C 1
ATOM 742 O O . ALA A 1 96 ? 16.838 4.526 -13.994 1.00 85.06 96 ALA A O 1
ATOM 743 N N . GLU A 1 97 ? 16.293 6.228 -12.646 1.00 83.69 97 GLU A N 1
ATOM 744 C CA . GLU A 1 97 ? 16.846 7.270 -13.511 1.00 83.69 97 GLU A CA 1
ATOM 745 C C . GLU A 1 97 ? 18.379 7.215 -13.600 1.00 83.69 97 GLU A C 1
ATOM 747 O O . GLU A 1 97 ? 18.953 7.369 -14.681 1.00 83.69 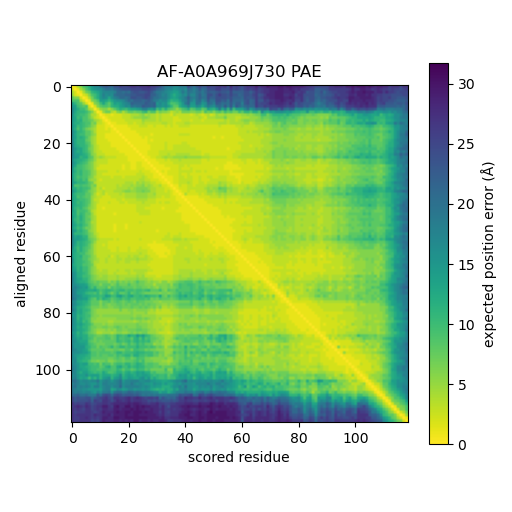97 GLU A O 1
ATOM 752 N N . TYR A 1 98 ? 19.053 6.917 -12.489 1.00 86.06 98 TYR A N 1
ATOM 753 C CA . TYR A 1 98 ? 20.493 6.672 -12.471 1.00 86.06 98 TYR A CA 1
ATOM 754 C C . TYR A 1 98 ? 20.870 5.489 -13.371 1.00 86.06 98 TYR A C 1
ATOM 756 O O . TYR A 1 98 ? 21.770 5.611 -14.198 1.00 86.06 98 TYR A O 1
ATOM 764 N N . ALA A 1 99 ? 20.166 4.358 -13.269 1.00 83.69 99 ALA A N 1
ATOM 765 C CA . ALA A 1 99 ? 20.424 3.205 -14.130 1.00 83.69 99 ALA A CA 1
ATOM 766 C C . ALA A 1 99 ? 20.173 3.534 -15.613 1.00 83.69 99 ALA A C 1
ATOM 768 O O . ALA A 1 99 ? 20.979 3.196 -16.481 1.00 83.69 99 ALA A O 1
ATOM 769 N N . HIS A 1 100 ? 19.095 4.260 -15.907 1.00 82.12 100 HIS A N 1
ATOM 770 C CA . HIS A 1 100 ? 18.759 4.697 -17.260 1.00 82.12 100 HIS A CA 1
ATOM 771 C C . HIS A 1 100 ? 19.869 5.557 -17.893 1.00 82.12 100 HIS A C 1
ATOM 773 O O . HIS A 1 100 ? 20.294 5.301 -19.020 1.00 82.12 100 HIS A O 1
ATOM 779 N N . THR A 1 101 ? 20.386 6.536 -17.152 1.00 85.81 101 THR A N 1
ATOM 780 C CA . THR A 1 101 ? 21.362 7.511 -17.665 1.00 85.81 101 THR A CA 1
ATOM 781 C C . THR A 1 101 ? 22.802 7.016 -17.616 1.00 85.81 101 THR A C 1
ATOM 783 O O . THR A 1 101 ? 23.541 7.161 -18.587 1.00 85.81 101 THR A O 1
ATOM 786 N N . MET A 1 102 ? 23.211 6.399 -16.508 1.00 84.75 102 MET A N 1
ATOM 787 C CA . MET A 1 102 ? 24.617 6.078 -16.244 1.00 84.75 102 MET A CA 1
ATOM 788 C C . MET A 1 102 ? 25.007 4.667 -16.680 1.00 84.75 102 MET A C 1
ATOM 790 O O . MET A 1 102 ? 26.158 4.450 -17.050 1.00 84.75 102 MET A O 1
ATOM 794 N N . ILE A 1 103 ? 24.075 3.707 -16.646 1.00 84.50 103 ILE A N 1
ATOM 795 C CA . ILE A 1 103 ? 24.346 2.318 -17.055 1.00 84.50 103 ILE A CA 1
ATOM 796 C C . ILE A 1 103 ? 23.960 2.113 -18.520 1.00 84.50 103 ILE A C 1
ATOM 798 O O . ILE A 1 103 ? 24.724 1.527 -19.284 1.00 84.50 103 ILE A O 1
ATOM 802 N N . HIS A 1 104 ? 22.793 2.615 -18.925 1.00 82.25 104 HIS A N 1
ATOM 803 C CA . HIS A 1 104 ? 22.287 2.434 -20.288 1.00 82.25 104 HIS A CA 1
ATOM 804 C C . HIS A 1 104 ? 22.609 3.596 -21.240 1.00 82.25 104 HIS A C 1
ATOM 806 O O . HIS A 1 104 ? 22.318 3.488 -22.431 1.00 82.25 104 HIS A O 1
ATOM 812 N N . GLY A 1 105 ? 23.219 4.682 -20.746 1.00 81.06 105 GLY A N 1
ATOM 813 C CA . GLY A 1 105 ? 23.653 5.821 -21.566 1.00 81.06 105 GLY A CA 1
ATOM 814 C C . GLY A 1 105 ? 22.509 6.599 -22.221 1.00 81.06 105 GLY A C 1
ATOM 815 O O . GLY A 1 105 ? 22.734 7.314 -23.197 1.00 81.06 105 GLY A O 1
ATOM 816 N N . GLN A 1 106 ? 21.278 6.428 -21.737 1.00 79.38 106 GLN A N 1
ATOM 817 C CA . GLN A 1 106 ? 20.100 7.090 -22.286 1.00 79.38 106 GLN A CA 1
ATOM 818 C C . GLN A 1 106 ? 20.002 8.538 -21.778 1.00 79.38 106 GLN A C 1
ATOM 820 O O . GLN A 1 106 ? 20.525 8.855 -20.705 1.00 79.38 106 GLN A O 1
ATOM 825 N N . PRO A 1 107 ? 19.337 9.445 -22.514 1.00 78.94 107 PRO A N 1
ATOM 826 C CA . PRO A 1 107 ? 19.153 10.817 -22.057 1.00 78.94 107 PRO A CA 1
ATOM 827 C C . PRO A 1 107 ? 18.328 10.873 -20.759 1.00 78.94 107 PRO A C 1
ATOM 829 O O . PRO A 1 107 ? 17.476 10.007 -20.531 1.00 78.94 107 PRO A O 1
ATOM 832 N N . PRO A 1 108 ? 18.551 11.894 -19.911 1.00 76.50 108 PRO A N 1
ATOM 833 C CA . PRO A 1 108 ? 17.793 12.056 -18.682 1.00 76.50 108 PRO A CA 1
ATOM 834 C C . PRO A 1 108 ? 16.300 12.257 -18.959 1.00 76.50 108 PRO A C 1
ATOM 836 O O . PRO A 1 108 ? 15.904 12.915 -19.925 1.00 76.50 108 PRO A O 1
ATOM 839 N N . TYR A 1 109 ? 15.462 11.707 -18.085 1.00 70.69 109 TYR A N 1
ATOM 840 C CA . TYR A 1 109 ? 14.016 11.852 -18.131 1.00 70.69 109 TYR A CA 1
ATOM 841 C C . TYR A 1 109 ? 13.624 13.315 -17.909 1.00 70.69 109 TYR A C 1
ATOM 843 O O . TYR A 1 109 ? 13.729 13.863 -16.811 1.00 70.69 109 TYR A O 1
ATOM 851 N N . HIS A 1 110 ? 13.144 13.960 -18.969 1.00 63.53 110 HIS A N 1
ATOM 852 C CA . HIS A 1 110 ? 12.563 15.295 -18.912 1.00 63.53 110 HIS A CA 1
ATOM 853 C C . HIS A 1 110 ? 11.045 15.166 -18.953 1.00 63.53 110 HIS A C 1
ATOM 855 O O . HIS A 1 110 ? 10.471 14.721 -19.948 1.00 63.53 110 HIS A O 1
ATOM 861 N N . LYS A 1 111 ? 10.377 15.599 -17.881 1.00 56.84 111 LYS A N 1
ATOM 862 C CA . LYS A 1 111 ? 8.917 15.707 -17.853 1.00 56.84 111 LYS A 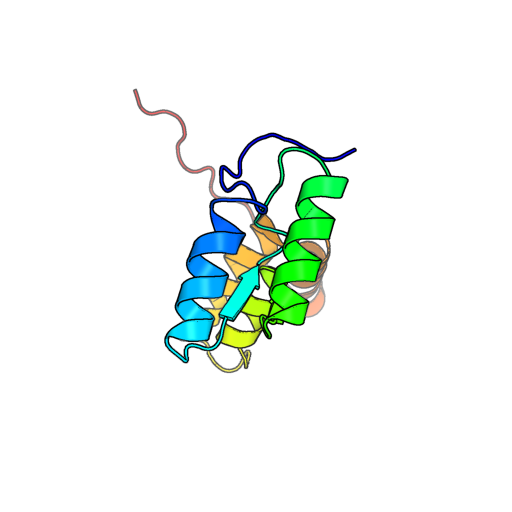CA 1
ATOM 863 C C . LYS A 1 111 ? 8.489 16.586 -19.034 1.00 56.84 111 LYS A C 1
ATOM 865 O O . LYS A 1 111 ? 8.801 17.777 -19.039 1.00 56.84 111 LYS A O 1
ATOM 870 N N . LYS A 1 112 ? 7.759 16.045 -20.021 1.00 48.19 112 LYS A N 1
ATOM 871 C CA . LYS A 1 112 ? 7.005 16.909 -20.941 1.00 48.19 112 LYS A CA 1
ATOM 872 C C . LYS A 1 112 ? 6.085 17.739 -20.056 1.00 48.19 112 LYS A C 1
ATOM 874 O O . LYS A 1 112 ? 5.238 17.180 -19.358 1.00 48.19 112 LYS A O 1
ATOM 879 N N . ALA A 1 113 ? 6.305 19.052 -20.017 1.00 43.22 113 ALA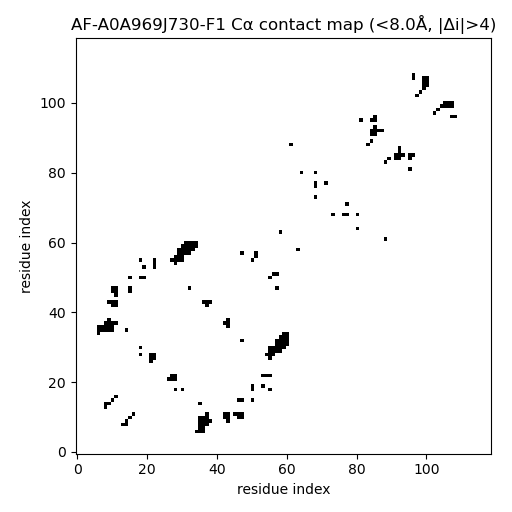 A N 1
ATOM 880 C CA . ALA A 1 113 ? 5.385 19.973 -19.379 1.00 43.22 113 ALA A CA 1
ATOM 881 C C . ALA A 1 113 ? 4.038 19.772 -20.073 1.00 43.22 113 ALA A C 1
ATOM 883 O O . ALA A 1 113 ? 3.842 20.209 -21.202 1.00 43.22 113 ALA A O 1
ATOM 884 N N . ARG A 1 114 ? 3.147 19.003 -19.443 1.00 44.62 114 ARG A N 1
ATOM 885 C CA . ARG A 1 114 ? 1.759 18.898 -19.870 1.00 44.62 114 ARG A CA 1
ATOM 886 C C . ARG A 1 114 ? 1.254 20.333 -19.865 1.00 44.62 114 ARG A C 1
ATOM 888 O O . ARG A 1 114 ? 1.318 20.952 -18.805 1.00 44.62 114 ARG A O 1
ATOM 895 N N . GLU A 1 115 ? 0.883 20.852 -21.034 1.00 42.16 115 GLU A N 1
ATOM 896 C CA . GLU A 1 115 ? 0.311 22.185 -21.228 1.00 42.16 115 GLU A CA 1
ATOM 897 C C . GLU A 1 115 ? -0.746 22.441 -20.147 1.00 42.16 115 GLU A C 1
ATOM 899 O O . GLU A 1 115 ? -1.891 22.010 -20.232 1.00 42.16 115 GLU A O 1
ATOM 904 N N . LEU A 1 116 ? -0.324 23.102 -19.074 1.00 47.62 116 LEU A N 1
ATOM 905 C CA . LEU A 1 116 ? -1.169 23.673 -18.037 1.00 47.62 116 LEU A CA 1
ATOM 906 C C . LEU A 1 116 ? -1.303 25.156 -18.381 1.00 47.62 116 LEU A C 1
ATOM 908 O O . LEU A 1 116 ? -0.887 26.037 -17.637 1.00 47.62 116 LEU A O 1
ATOM 912 N N . SER A 1 117 ? -1.830 25.402 -19.578 1.00 40.34 117 SER A N 1
ATOM 913 C CA . SER A 1 117 ? -2.331 26.693 -20.040 1.00 40.34 117 SER A CA 1
ATOM 914 C C . SER A 1 117 ? -3.415 26.446 -21.093 1.00 40.34 117 SER A C 1
ATOM 916 O O . SER A 1 117 ? -3.215 26.666 -22.282 1.00 40.34 117 SER A O 1
ATOM 918 N N . LEU A 1 118 ? -4.556 25.939 -20.641 1.00 38.44 118 LEU A N 1
ATOM 919 C CA . LEU A 1 118 ? -5.844 26.193 -21.284 1.00 38.44 118 LEU A CA 1
ATOM 920 C C . LEU A 1 118 ? -6.549 27.143 -20.299 1.00 38.44 118 LEU A C 1
ATOM 922 O O . LEU A 1 118 ? -6.624 26.820 -19.113 1.00 38.44 118 LEU A O 1
ATOM 926 N N . THR A 1 119 ? -6.737 28.431 -20.620 1.00 43.28 119 THR A N 1
ATOM 927 C CA . THR A 1 119 ? -7.948 28.950 -21.298 1.00 43.28 119 THR A CA 1
ATOM 928 C C . THR A 1 119 ? -9.197 28.165 -20.955 1.00 43.28 119 THR A C 1
ATOM 930 O O . THR A 1 119 ? -9.249 26.982 -21.358 1.00 43.28 119 THR A O 1
#

Solvent-accessible surface area (backbone atoms only — not comparable to full-atom values): 7184 Å² total; per-residue (Å²): 132,86,81,88,83,85,63,96,39,38,26,59,50,69,46,40,54,57,48,54,51,39,43,75,74,70,45,89,44,76,42,45,55,82,76,45,37,35,96,38,71,66,47,24,51,54,27,52,52,54,40,44,76,72,66,36,43,82,41,39,62,67,56,54,54,48,68,69,56,73,47,84,83,47,62,90,53,40,63,67,51,50,55,49,32,56,73,69,45,59,71,62,10,52,51,53,49,46,44,41,33,74,73,67,68,41,81,76,91,71,81,76,77,72,83,88,75,73,133